Protein AF-A0A1Q7YD86-F1 (afdb_monomer_lite)

Sequence (106 aa):
MRMVLQRKGCEVVEATNGREAVEMAGQVNPNLILMDLSMPVMDGYEATRRIHERADLHSIPIVAVSAYCDAHNRQKAMAAGCVECVGKPVDFGLIDGILKKHLRFH

Radius of gyration: 12.84 Å; chains: 1; bounding box: 32×27×33 Å

pLDDT: mean 87.75, std 8.08, range [45.03, 95.56]

Foldseek 3Di:
DVVLCVVVVDDDDDDQALVSLLVVCVVVVDLEAEFEQPHPPDGSLVSLLSLCVDPSRVPRAYEYEYCDPDPVVQVSCVVSPHPYYDHPPDDSVNVVVVCVVRPPPD

Structure (mmCIF, N/CA/C/O backbone):
data_AF-A0A1Q7YD86-F1
#
_entry.id   AF-A0A1Q7YD86-F1
#
loop_
_atom_site.group_PDB
_atom_site.id
_atom_site.type_symbol
_atom_site.label_atom_id
_atom_site.label_alt_id
_atom_site.label_comp_id
_atom_site.label_asym_id
_atom_site.label_entity_id
_atom_site.label_seq_id
_atom_site.pdbx_PDB_ins_code
_atom_site.Cartn_x
_atom_site.Cartn_y
_atom_site.Cartn_z
_atom_site.occupancy
_atom_site.B_iso_or_equiv
_atom_site.auth_seq_id
_atom_site.auth_comp_id
_atom_site.auth_asym_id
_atom_site.auth_atom_id
_atom_site.pdbx_PDB_model_num
ATOM 1 N N . MET A 1 1 ? 8.729 -2.742 7.592 1.00 80.31 1 MET A N 1
ATOM 2 C CA . MET A 1 1 ? 7.807 -1.589 7.743 1.00 80.31 1 MET A CA 1
ATOM 3 C C . MET A 1 1 ? 6.856 -1.765 8.928 1.00 80.31 1 MET A C 1
ATOM 5 O O . MET A 1 1 ? 6.750 -0.843 9.728 1.00 80.31 1 MET A O 1
ATOM 9 N N . ARG A 1 2 ? 6.257 -2.953 9.115 1.00 84.75 2 ARG A N 1
ATOM 10 C CA . ARG A 1 2 ? 5.337 -3.278 10.221 1.00 84.75 2 ARG A CA 1
ATOM 11 C C . ARG A 1 2 ? 5.741 -2.786 11.611 1.00 84.75 2 ARG A C 1
ATOM 13 O O . ARG A 1 2 ? 4.979 -2.046 12.216 1.00 84.75 2 ARG A O 1
ATOM 20 N N . MET A 1 3 ? 6.934 -3.135 12.102 1.00 83.25 3 MET A N 1
ATOM 21 C CA . MET A 1 3 ? 7.350 -2.761 13.465 1.00 83.25 3 MET A CA 1
ATOM 22 C C . MET A 1 3 ? 7.347 -1.239 13.690 1.00 83.25 3 MET A C 1
ATOM 24 O O . MET A 1 3 ? 7.031 -0.783 14.785 1.00 83.25 3 MET A O 1
ATOM 28 N N . VAL A 1 4 ? 7.662 -0.439 12.666 1.00 85.56 4 VAL A N 1
ATOM 29 C CA . VAL A 1 4 ? 7.655 1.026 12.794 1.00 85.56 4 VAL A CA 1
ATOM 30 C C . VAL A 1 4 ? 6.237 1.579 12.857 1.00 85.56 4 VAL A C 1
ATOM 32 O O . VAL A 1 4 ? 5.966 2.437 13.689 1.00 85.56 4 VAL A O 1
ATOM 35 N N . LEU A 1 5 ? 5.328 1.059 12.031 1.00 86.62 5 LEU A N 1
ATOM 36 C CA . LEU A 1 5 ? 3.914 1.438 12.060 1.00 86.62 5 LEU A CA 1
ATOM 37 C C . LEU A 1 5 ? 3.252 1.029 13.387 1.00 86.62 5 LEU A C 1
ATOM 39 O O . LEU A 1 5 ? 2.557 1.829 14.003 1.00 86.62 5 LEU A O 1
ATOM 43 N N . GLN A 1 6 ? 3.555 -0.169 13.891 1.00 87.69 6 GLN A N 1
ATOM 44 C CA . GLN A 1 6 ? 3.058 -0.633 15.191 1.00 87.69 6 GLN A CA 1
ATOM 45 C C . GLN A 1 6 ? 3.572 0.225 16.354 1.00 87.69 6 GLN A C 1
ATOM 47 O O . GLN A 1 6 ? 2.807 0.570 17.249 1.00 87.69 6 GLN A O 1
ATOM 52 N N . ARG A 1 7 ? 4.844 0.650 16.329 1.00 86.44 7 ARG A N 1
ATOM 53 C CA . ARG A 1 7 ? 5.390 1.596 17.325 1.00 86.44 7 ARG A CA 1
ATOM 54 C C . ARG A 1 7 ? 4.716 2.970 17.294 1.00 86.44 7 ARG A C 1
ATOM 56 O O . ARG A 1 7 ? 4.819 3.706 18.268 1.00 86.44 7 ARG A O 1
ATOM 63 N N . LYS A 1 8 ? 4.038 3.311 16.197 1.00 84.06 8 LYS A N 1
ATOM 64 C CA . LYS A 1 8 ? 3.236 4.534 16.049 1.00 84.06 8 LYS A CA 1
ATOM 65 C C . LYS A 1 8 ? 1.769 4.340 16.447 1.00 84.06 8 LYS A C 1
ATOM 67 O O . LYS A 1 8 ? 0.978 5.258 16.271 1.00 84.06 8 LYS A O 1
ATOM 72 N N . GLY A 1 9 ? 1.413 3.174 16.991 1.00 86.69 9 GLY A N 1
ATOM 73 C CA . GLY A 1 9 ? 0.056 2.860 17.439 1.00 86.69 9 GLY A CA 1
ATOM 74 C C . GLY A 1 9 ? -0.873 2.361 16.333 1.00 86.69 9 GLY A C 1
ATOM 75 O O . GLY A 1 9 ? -2.067 2.228 16.575 1.00 86.69 9 GLY A O 1
ATOM 76 N N . CYS A 1 10 ? -0.361 2.077 15.131 1.00 88.50 10 CYS A N 1
ATOM 77 C CA . CYS A 1 10 ? -1.172 1.502 14.063 1.00 88.50 10 CYS A CA 1
ATOM 78 C C . CYS A 1 10 ? -1.350 -0.007 14.262 1.00 88.50 10 CYS A C 1
ATOM 80 O O . CYS A 1 10 ? -0.377 -0.737 14.480 1.00 88.50 10 CYS A O 1
ATOM 82 N N . GLU A 1 11 ? -2.575 -0.491 14.079 1.00 91.44 11 GLU A N 1
ATOM 83 C CA . GLU A 1 11 ? -2.813 -1.901 13.792 1.00 91.44 11 GLU A CA 1
ATOM 84 C C . GLU A 1 11 ? -2.399 -2.186 12.342 1.00 91.44 11 GLU A C 1
ATOM 86 O O . GLU A 1 11 ? -2.732 -1.432 11.427 1.00 91.44 11 GLU A O 1
ATOM 91 N N . VAL A 1 12 ? -1.599 -3.234 12.132 1.00 92.44 12 VAL A N 1
ATOM 92 C CA . VAL A 1 12 ? -1.004 -3.537 10.8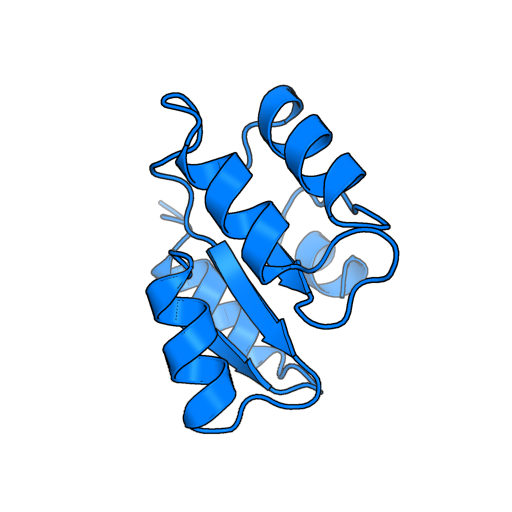24 1.00 92.44 12 VAL A CA 1
ATOM 93 C C . VAL A 1 12 ? -1.360 -4.955 10.422 1.00 92.44 12 VAL A C 1
ATOM 95 O O . VAL A 1 12 ? -0.971 -5.910 11.099 1.00 92.44 12 VAL A O 1
ATOM 98 N N . VAL A 1 13 ? -2.025 -5.062 9.276 1.00 93.38 13 VAL A N 1
ATOM 99 C CA . VAL A 1 13 ? -2.299 -6.311 8.567 1.00 93.38 13 VAL A CA 1
ATOM 100 C C . VAL A 1 13 ? -1.467 -6.316 7.285 1.00 93.38 13 VAL A C 1
ATOM 102 O O . VAL A 1 13 ? -1.349 -5.290 6.616 1.00 93.38 13 VAL A O 1
ATOM 105 N N . GLU A 1 14 ? -0.834 -7.445 6.972 1.00 92.50 14 GLU A N 1
ATOM 106 C CA . GLU A 1 14 ? 0.077 -7.578 5.831 1.00 92.50 14 GLU A CA 1
ATOM 107 C C . GLU A 1 14 ? -0.498 -8.551 4.808 1.00 92.50 14 GLU A C 1
ATOM 109 O O . GLU A 1 14 ? -0.911 -9.644 5.177 1.00 92.50 14 GLU A O 1
ATOM 114 N N . ALA A 1 15 ? -0.480 -8.152 3.535 1.00 91.12 15 ALA A N 1
ATOM 115 C CA . ALA A 1 15 ? -0.783 -9.005 2.391 1.00 91.12 15 ALA A CA 1
ATOM 116 C C . ALA A 1 15 ? 0.502 -9.377 1.656 1.00 91.12 15 ALA A C 1
ATOM 118 O O . ALA A 1 15 ? 1.392 -8.543 1.486 1.00 91.12 15 ALA A O 1
ATOM 119 N N . THR A 1 16 ? 0.586 -10.618 1.190 1.00 88.94 16 THR A N 1
ATOM 120 C CA . THR A 1 16 ? 1.745 -11.141 0.452 1.00 88.94 16 THR A CA 1
ATOM 121 C C . THR A 1 16 ? 1.610 -10.991 -1.065 1.00 88.94 16 THR A C 1
ATOM 123 O O . THR A 1 16 ? 2.589 -11.158 -1.791 1.00 88.94 16 THR A O 1
ATOM 126 N N . ASN A 1 17 ? 0.407 -10.684 -1.561 1.00 88.94 17 ASN A N 1
ATOM 127 C CA . ASN A 1 17 ? 0.111 -10.470 -2.977 1.00 88.94 17 ASN A CA 1
ATOM 128 C C . ASN A 1 17 ? -1.173 -9.639 -3.171 1.00 88.94 17 ASN A C 1
ATOM 130 O O . ASN A 1 17 ? -1.949 -9.441 -2.235 1.00 88.94 17 ASN A O 1
ATOM 134 N N . GLY A 1 18 ? -1.434 -9.195 -4.407 1.00 88.12 18 GLY A N 1
ATOM 135 C CA . GLY A 1 18 ? -2.575 -8.321 -4.701 1.00 88.12 18 GLY A CA 1
ATOM 136 C C . GLY A 1 18 ? -3.953 -8.952 -4.495 1.00 88.12 18 GLY A C 1
ATOM 137 O O . GLY A 1 18 ? -4.887 -8.244 -4.131 1.00 88.12 18 GLY A O 1
ATOM 138 N N . ARG A 1 19 ? -4.097 -10.274 -4.653 1.00 90.69 19 ARG A N 1
ATOM 139 C CA . ARG A 1 19 ? -5.375 -10.955 -4.383 1.00 90.69 19 ARG A CA 1
ATOM 140 C C . ARG A 1 19 ? -5.692 -10.932 -2.893 1.00 90.69 19 ARG A C 1
ATOM 142 O O . ARG A 1 19 ? -6.782 -10.520 -2.511 1.00 90.69 19 ARG A O 1
ATOM 149 N N . GLU A 1 20 ? -4.720 -11.323 -2.076 1.00 92.88 20 GLU A N 1
ATOM 150 C CA . GLU A 1 20 ? -4.843 -11.304 -0.619 1.00 92.88 20 GLU A CA 1
ATOM 151 C C . GLU A 1 20 ? -5.099 -9.878 -0.108 1.00 92.88 20 GLU A C 1
ATOM 153 O O . GLU A 1 20 ? -5.912 -9.678 0.789 1.00 92.88 20 GLU A O 1
ATOM 158 N N . ALA A 1 21 ? -4.480 -8.869 -0.733 1.00 92.69 21 ALA A N 1
ATOM 159 C CA . ALA A 1 21 ? -4.715 -7.468 -0.397 1.00 92.69 21 ALA A CA 1
ATOM 160 C C . ALA A 1 21 ? -6.175 -7.042 -0.623 1.00 92.69 21 ALA A C 1
ATOM 162 O O . ALA A 1 21 ? -6.752 -6.382 0.237 1.00 92.69 21 ALA A O 1
ATOM 163 N N . VAL A 1 22 ? -6.790 -7.439 -1.745 1.00 93.00 22 VAL A N 1
ATOM 164 C CA . VAL A 1 22 ? -8.207 -7.144 -2.037 1.00 93.00 22 VAL A CA 1
ATOM 165 C C . VAL A 1 22 ? -9.131 -7.847 -1.038 1.00 93.00 22 VAL A C 1
ATOM 167 O O . VAL A 1 22 ? -10.077 -7.239 -0.536 1.00 93.00 22 VAL A O 1
ATOM 170 N N . GLU A 1 23 ? -8.859 -9.118 -0.735 1.00 93.12 23 GLU A N 1
ATOM 171 C CA . GLU A 1 23 ? -9.656 -9.909 0.209 1.00 93.12 23 GLU A CA 1
ATOM 172 C C . GLU A 1 23 ? -9.574 -9.338 1.629 1.00 93.12 23 GLU A C 1
ATOM 174 O O . GLU A 1 23 ? -10.608 -9.078 2.250 1.00 93.12 23 GLU A O 1
ATOM 179 N N . MET A 1 24 ? -8.364 -9.061 2.121 1.00 93.81 24 MET A N 1
ATOM 180 C CA . MET A 1 24 ? -8.163 -8.507 3.459 1.00 93.81 24 MET A CA 1
ATOM 181 C C . MET A 1 24 ? -8.662 -7.075 3.588 1.00 93.81 24 MET A C 1
ATOM 183 O O . MET A 1 24 ? -9.225 -6.741 4.627 1.00 93.81 24 MET A O 1
ATOM 187 N N . ALA A 1 25 ? -8.530 -6.238 2.556 1.00 94.00 25 ALA A N 1
ATOM 188 C CA . ALA A 1 25 ? -9.101 -4.893 2.587 1.00 94.00 25 ALA A CA 1
ATOM 189 C C . ALA A 1 25 ? -10.618 -4.941 2.835 1.00 94.00 25 ALA A C 1
ATOM 191 O O . ALA A 1 25 ? -11.122 -4.178 3.654 1.00 94.00 25 ALA A O 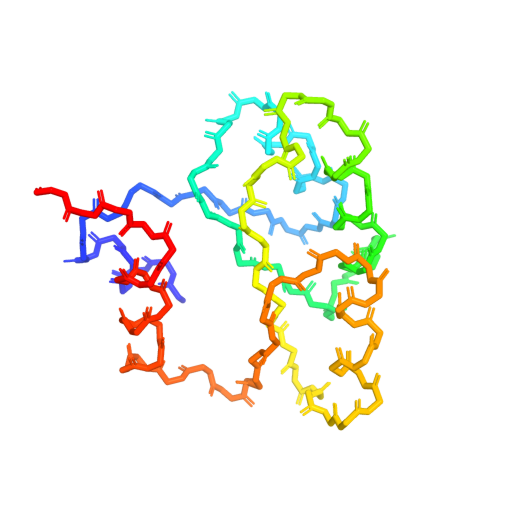1
ATOM 192 N N . GLY A 1 26 ? -11.326 -5.888 2.207 1.00 92.50 26 GLY A N 1
ATOM 193 C CA . GLY A 1 26 ? -12.762 -6.086 2.418 1.00 92.50 26 GLY A CA 1
ATOM 194 C C . GLY A 1 26 ? -13.143 -6.665 3.783 1.00 92.50 26 GLY A C 1
ATOM 195 O O . GLY A 1 26 ? -14.263 -6.450 4.232 1.00 92.50 26 GLY A O 1
ATOM 196 N N . GLN A 1 27 ? -12.245 -7.397 4.443 1.00 93.06 27 GLN A N 1
ATOM 197 C CA . GLN A 1 27 ? -12.499 -7.970 5.772 1.00 93.06 27 GLN A CA 1
ATOM 198 C C . GLN A 1 27 ? -12.148 -7.000 6.905 1.00 93.06 27 GLN A C 1
ATOM 200 O O . GLN A 1 27 ? -12.869 -6.915 7.894 1.00 93.06 27 GLN A O 1
ATOM 205 N N . VAL A 1 28 ? -11.030 -6.289 6.762 1.00 93.56 28 VAL A N 1
ATOM 206 C CA . VAL A 1 28 ? -10.456 -5.424 7.801 1.00 93.56 28 VAL A CA 1
ATOM 207 C C . VAL A 1 28 ? -11.009 -4.002 7.718 1.00 93.56 28 VAL A C 1
ATOM 209 O O . VAL A 1 28 ? -11.077 -3.323 8.736 1.00 93.56 28 VAL A O 1
ATOM 212 N N . ASN A 1 29 ? -11.409 -3.551 6.524 1.00 91.56 29 ASN A N 1
ATOM 213 C CA . ASN A 1 29 ? -11.817 -2.173 6.246 1.00 91.56 29 ASN A CA 1
ATOM 214 C C . ASN A 1 29 ? -10.804 -1.131 6.784 1.00 91.56 29 ASN A C 1
ATOM 216 O O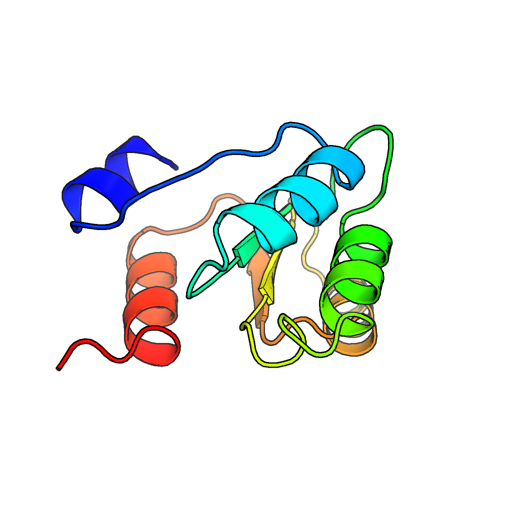 . ASN A 1 29 ? -11.115 -0.350 7.689 1.00 91.56 29 ASN A O 1
ATOM 220 N N . PRO A 1 30 ? -9.550 -1.156 6.289 1.00 93.75 30 PRO A N 1
ATOM 221 C CA . PRO A 1 30 ? -8.468 -0.348 6.839 1.00 93.75 30 PRO A CA 1
ATOM 222 C C . PRO A 1 30 ? -8.661 1.148 6.567 1.00 93.75 30 PRO A C 1
ATOM 224 O O . PRO A 1 30 ? -9.231 1.556 5.561 1.00 93.75 30 PRO A O 1
ATOM 227 N N . ASN A 1 31 ? -8.083 1.999 7.416 1.00 93.38 31 ASN A N 1
ATOM 228 C CA . ASN A 1 31 ? -8.131 3.452 7.210 1.00 93.38 31 ASN A CA 1
ATOM 229 C C . ASN A 1 31 ? -7.110 3.968 6.177 1.00 93.38 31 ASN A C 1
ATOM 231 O O . ASN A 1 31 ? -7.213 5.108 5.729 1.00 93.38 31 ASN A O 1
ATOM 235 N N . LEU A 1 32 ? -6.103 3.161 5.832 1.00 93.94 32 LEU A N 1
ATOM 236 C CA . LEU A 1 32 ? -5.052 3.475 4.863 1.00 93.94 32 LEU A CA 1
ATOM 237 C C . LEU A 1 32 ? -4.450 2.170 4.338 1.00 93.94 32 LEU A C 1
ATOM 239 O O . LEU A 1 32 ? -4.199 1.249 5.117 1.00 93.94 32 LEU A O 1
ATOM 243 N N . 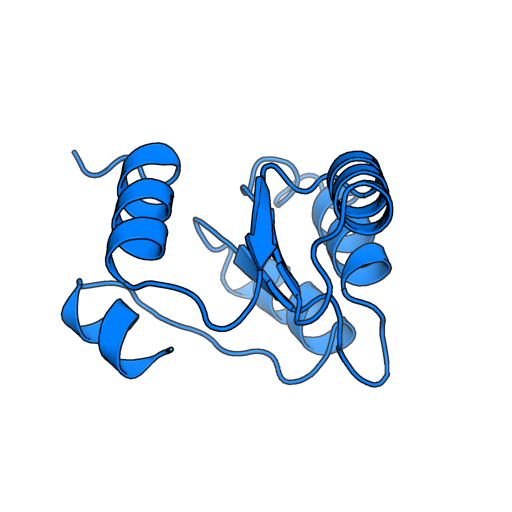ILE A 1 33 ? -4.151 2.115 3.041 1.00 94.88 33 ILE A N 1
ATOM 244 C CA . ILE A 1 33 ? -3.453 0.982 2.423 1.00 94.88 33 ILE A CA 1
ATOM 245 C C . ILE A 1 33 ? -2.117 1.463 1.862 1.00 94.88 33 ILE A C 1
ATOM 247 O O . ILE A 1 33 ? -2.065 2.394 1.059 1.00 94.88 33 ILE A O 1
ATOM 251 N N . LEU A 1 34 ? -1.033 0.802 2.265 1.00 93.12 34 LEU A N 1
ATOM 252 C CA . LEU A 1 34 ? 0.270 0.923 1.614 1.00 93.12 34 LEU A CA 1
ATOM 253 C C . LEU A 1 34 ? 0.392 -0.223 0.606 1.00 93.12 34 LEU A C 1
ATOM 255 O O . LEU A 1 34 ? 0.560 -1.374 1.002 1.00 93.12 34 LEU A O 1
ATOM 259 N N . MET A 1 35 ? 0.266 0.087 -0.682 1.00 93.69 35 MET A N 1
ATOM 260 C CA . MET A 1 35 ? 0.229 -0.903 -1.757 1.00 93.69 35 MET A CA 1
ATOM 261 C C . MET A 1 35 ? 1.591 -1.015 -2.431 1.00 93.69 35 MET A C 1
ATOM 263 O O . MET A 1 35 ? 2.069 -0.049 -3.023 1.00 93.69 35 MET A O 1
ATOM 267 N N . ASP A 1 36 ? 2.208 -2.192 -2.390 1.00 90.31 36 ASP A N 1
ATOM 268 C CA . ASP A 1 36 ? 3.406 -2.448 -3.185 1.00 90.31 36 ASP A CA 1
ATOM 269 C C . ASP A 1 36 ? 3.022 -2.616 -4.662 1.00 90.31 36 ASP A C 1
ATOM 271 O O . ASP A 1 36 ? 2.166 -3.430 -4.998 1.00 90.31 36 ASP A O 1
ATOM 275 N N . LEU A 1 37 ? 3.640 -1.848 -5.560 1.00 86.50 37 LEU A N 1
ATOM 276 C CA . LEU A 1 37 ? 3.401 -2.001 -7.002 1.00 86.50 37 LEU A CA 1
ATOM 277 C C . LEU A 1 37 ? 4.212 -3.151 -7.608 1.00 86.50 37 LEU A C 1
ATOM 279 O O . LEU A 1 37 ? 3.899 -3.635 -8.688 1.00 86.50 37 LEU A O 1
ATOM 283 N N . SER A 1 38 ? 5.258 -3.609 -6.922 1.00 77.81 38 SER A N 1
ATOM 284 C CA . SER A 1 38 ? 6.118 -4.706 -7.372 1.00 77.81 38 SER A CA 1
ATOM 285 C C . SER A 1 38 ? 5.724 -6.030 -6.706 1.00 77.81 38 SER A C 1
ATOM 287 O O . SER A 1 38 ? 6.563 -6.688 -6.094 1.00 77.81 38 SER A O 1
ATOM 289 N N . MET A 1 39 ? 4.445 -6.415 -6.798 1.00 71.88 39 MET A N 1
ATOM 290 C CA . MET A 1 39 ? 3.934 -7.665 -6.217 1.00 71.88 39 MET A CA 1
ATOM 291 C C . MET A 1 39 ? 3.925 -8.842 -7.209 1.00 71.88 39 MET A C 1
ATOM 293 O O . MET A 1 39 ? 3.643 -8.653 -8.394 1.00 71.88 39 MET A O 1
ATOM 297 N N . PRO A 1 40 ? 4.167 -10.080 -6.735 1.00 60.69 40 PRO A N 1
ATOM 298 C CA . PRO A 1 40 ? 3.911 -11.297 -7.500 1.00 60.69 40 PRO A CA 1
ATOM 299 C C . PRO A 1 40 ? 2.404 -11.620 -7.575 1.00 60.69 40 PRO A C 1
ATOM 301 O O . PRO A 1 40 ? 1.608 -11.156 -6.760 1.00 60.69 40 PRO A O 1
ATOM 304 N N . VAL A 1 41 ? 2.016 -12.484 -8.524 1.00 70.69 41 VAL A N 1
ATOM 305 C CA . VAL A 1 41 ? 0.647 -13.015 -8.751 1.00 70.69 41 VAL A CA 1
ATOM 306 C C . VAL A 1 41 ? -0.370 -11.993 -9.274 1.00 70.69 41 VAL A C 1
ATOM 308 O O . VAL A 1 41 ? -0.989 -12.234 -10.309 1.00 70.69 41 VAL A O 1
ATOM 311 N N . MET A 1 42 ? -0.556 -10.872 -8.581 1.00 77.44 42 MET A N 1
ATOM 312 C CA . MET A 1 42 ? -1.397 -9.756 -9.010 1.00 77.44 42 MET A CA 1
ATOM 313 C C . MET A 1 42 ? -0.640 -8.457 -8.770 1.00 77.44 42 MET A C 1
ATOM 315 O O . MET A 1 42 ? -0.174 -8.198 -7.663 1.00 77.44 42 MET A O 1
ATOM 319 N N . ASP A 1 43 ? -0.556 -7.658 -9.823 1.00 82.62 43 ASP A N 1
ATOM 320 C CA . ASP A 1 43 ? 0.038 -6.329 -9.820 1.00 82.62 43 ASP A CA 1
ATOM 321 C C . ASP A 1 43 ? -0.714 -5.384 -8.861 1.00 82.62 43 ASP A C 1
ATOM 323 O O . ASP A 1 43 ? -1.946 -5.401 -8.781 1.00 82.62 43 ASP A O 1
ATOM 327 N N . GLY A 1 44 ? 0.025 -4.542 -8.135 1.00 87.06 44 GLY A N 1
ATOM 328 C CA . GLY A 1 44 ? -0.538 -3.557 -7.211 1.00 87.06 44 GLY A CA 1
ATOM 329 C C . GLY A 1 44 ? -1.44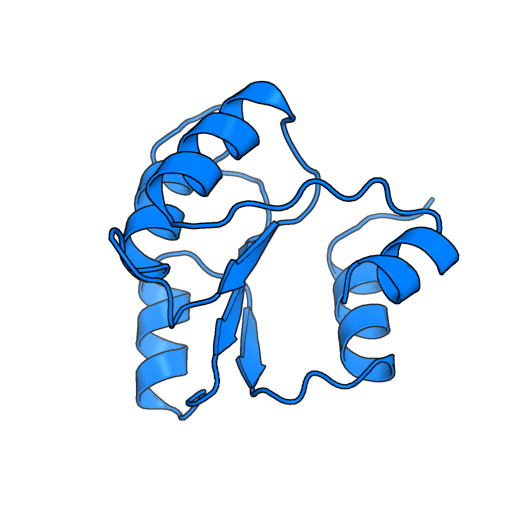9 -2.533 -7.889 1.00 87.06 44 GLY A C 1
ATOM 330 O O . GLY A 1 44 ? -2.385 -2.043 -7.251 1.00 87.06 44 GLY A O 1
ATOM 331 N N . TYR A 1 45 ? -1.258 -2.251 -9.184 1.00 90.62 45 TYR A N 1
ATOM 332 C CA . TYR A 1 45 ? -2.193 -1.410 -9.942 1.00 90.62 45 TYR A CA 1
ATOM 333 C C . TYR A 1 45 ? -3.577 -2.062 -10.063 1.00 90.62 45 TYR A C 1
ATOM 335 O O . TYR A 1 45 ? -4.594 -1.411 -9.830 1.00 90.62 45 TYR A O 1
ATOM 343 N N . GLU A 1 46 ? -3.621 -3.353 -10.392 1.00 92.31 46 GLU A N 1
ATOM 344 C CA . GLU A 1 46 ? -4.868 -4.116 -10.510 1.00 92.31 46 GLU A CA 1
ATOM 345 C C . GLU A 1 46 ? -5.543 -4.288 -9.144 1.00 92.31 46 GLU A C 1
ATOM 347 O O . GLU A 1 46 ? -6.752 -4.096 -9.021 1.00 92.31 46 GLU A O 1
ATOM 352 N N . ALA A 1 47 ? -4.765 -4.577 -8.095 1.00 93.88 47 ALA A N 1
ATOM 353 C CA . ALA A 1 47 ? -5.287 -4.658 -6.732 1.00 93.88 47 ALA A CA 1
ATOM 354 C C . ALA A 1 47 ? -5.934 -3.333 -6.291 1.00 93.88 47 ALA A C 1
ATOM 356 O O . ALA A 1 47 ? -7.035 -3.340 -5.744 1.00 93.88 47 ALA A O 1
ATOM 357 N N . THR A 1 48 ? -5.290 -2.197 -6.589 1.00 94.69 48 THR A N 1
ATOM 358 C CA . THR A 1 48 ? -5.825 -0.853 -6.303 1.00 94.69 48 THR A CA 1
ATOM 359 C C . THR A 1 48 ? -7.181 -0.648 -6.976 1.00 94.69 48 THR A C 1
ATOM 361 O O . THR A 1 48 ? -8.144 -0.287 -6.303 1.00 94.69 48 THR A O 1
ATOM 364 N N . ARG A 1 49 ? -7.289 -0.952 -8.278 1.00 94.44 49 ARG A N 1
ATOM 365 C CA . ARG A 1 49 ? -8.549 -0.807 -9.024 1.00 94.44 49 ARG A CA 1
ATOM 366 C C . ARG A 1 49 ? -9.668 -1.640 -8.414 1.00 94.44 49 ARG A C 1
ATOM 368 O O . ARG A 1 49 ? -10.740 -1.111 -8.156 1.00 94.44 49 ARG A O 1
ATOM 375 N N . ARG A 1 50 ? -9.399 -2.908 -8.099 1.00 94.12 50 ARG A N 1
ATOM 376 C CA . ARG A 1 50 ? -10.396 -3.809 -7.496 1.00 94.12 50 ARG A CA 1
ATOM 377 C C . ARG A 1 50 ? -10.846 -3.370 -6.111 1.00 94.12 50 ARG A C 1
ATOM 379 O O . ARG A 1 50 ? -12.014 -3.533 -5.773 1.00 94.12 50 ARG A O 1
ATOM 386 N N . ILE A 1 51 ? -9.936 -2.829 -5.301 1.00 94.44 51 ILE A N 1
ATOM 387 C CA . ILE A 1 51 ? -10.303 -2.249 -4.003 1.00 94.44 51 ILE A CA 1
ATOM 388 C C . ILE A 1 51 ? -11.228 -1.048 -4.228 1.00 94.44 51 ILE A C 1
ATOM 390 O O . ILE A 1 51 ? -12.232 -0.920 -3.541 1.00 94.44 51 ILE A O 1
ATOM 394 N N . HIS A 1 52 ? -10.953 -0.199 -5.217 1.00 93.69 52 HIS A N 1
ATOM 395 C CA . HIS A 1 52 ? -11.772 0.984 -5.495 1.00 93.69 52 HIS A CA 1
ATOM 396 C C . HIS A 1 52 ? -13.073 0.720 -6.256 1.00 93.69 52 HIS A C 1
ATOM 398 O O . HIS A 1 52 ? -13.979 1.547 -6.186 1.00 93.69 52 HIS A O 1
ATOM 404 N N . GLU A 1 53 ? -13.209 -0.419 -6.932 1.00 92.81 53 GLU A N 1
ATOM 405 C CA . GLU A 1 53 ? -14.480 -0.888 -7.507 1.00 92.81 53 GLU A CA 1
ATOM 406 C C . GLU A 1 53 ? -15.500 -1.276 -6.426 1.00 92.81 53 GLU A C 1
ATOM 408 O O . GLU A 1 53 ? -16.708 -1.298 -6.671 1.00 92.81 53 GLU A O 1
ATOM 413 N N . ARG A 1 54 ? -15.028 -1.565 -5.211 1.00 92.19 54 ARG A N 1
ATOM 414 C CA . ARG A 1 54 ? -15.872 -1.904 -4.070 1.00 92.19 54 ARG A CA 1
ATOM 415 C C . ARG A 1 54 ? -16.382 -0.645 -3.374 1.00 92.19 54 ARG A C 1
ATOM 417 O O . ARG A 1 54 ? -15.603 0.147 -2.850 1.00 92.19 54 ARG A O 1
ATOM 424 N N . ALA A 1 55 ? -17.703 -0.476 -3.324 1.00 88.75 55 ALA A N 1
ATOM 425 C CA . ALA A 1 55 ? -18.342 0.712 -2.751 1.00 88.75 55 ALA A CA 1
ATOM 426 C C . ALA A 1 55 ? -17.993 0.951 -1.267 1.00 88.75 55 ALA A C 1
ATOM 428 O O . ALA A 1 55 ? -17.907 2.098 -0.838 1.00 88.75 55 ALA A O 1
ATOM 429 N N . ASP A 1 56 ? -17.765 -0.120 -0.502 1.00 88.88 56 ASP A N 1
ATOM 430 C CA . ASP A 1 56 ? -17.358 -0.089 0.908 1.00 88.88 56 ASP A CA 1
ATOM 431 C C . ASP A 1 56 ? -15.903 0.356 1.118 1.00 88.88 56 ASP A C 1
ATOM 433 O O . ASP A 1 56 ? -15.567 0.823 2.203 1.00 88.88 56 ASP A O 1
ATOM 437 N N . LEU A 1 57 ? -15.054 0.257 0.089 1.00 92.12 57 LEU A N 1
ATOM 438 C CA . LEU A 1 57 ? -13.613 0.521 0.177 1.00 92.12 57 LEU A CA 1
ATOM 439 C C . LEU A 1 57 ? -13.144 1.679 -0.720 1.00 92.12 57 LEU A C 1
ATOM 441 O O . LEU A 1 57 ? -11.999 2.114 -0.615 1.00 92.12 57 LEU A O 1
ATOM 445 N N . HIS A 1 58 ? -14.013 2.201 -1.590 1.00 90.56 58 HIS A N 1
ATOM 446 C CA . HIS A 1 58 ? -13.686 3.236 -2.576 1.00 90.56 58 HIS A CA 1
ATOM 447 C C . HIS A 1 58 ? -13.074 4.508 -1.968 1.00 90.56 58 HIS A C 1
ATOM 449 O O . HIS A 1 58 ? -12.254 5.175 -2.593 1.00 90.56 58 HIS A O 1
ATOM 455 N N . SER A 1 59 ? -13.457 4.853 -0.738 1.00 90.50 59 SER A N 1
ATOM 456 C CA . SER A 1 59 ? -12.956 6.038 -0.035 1.00 90.50 59 SER A CA 1
ATOM 457 C C . SER A 1 59 ? -11.619 5.819 0.677 1.00 90.50 59 SER A C 1
ATOM 459 O O . SER A 1 59 ? -11.034 6.788 1.168 1.00 90.50 59 SER A O 1
ATOM 461 N N . ILE A 1 60 ? -11.124 4.579 0.750 1.00 93.81 60 ILE A N 1
ATOM 462 C CA . ILE A 1 60 ? -9.882 4.268 1.453 1.00 93.81 60 ILE A CA 1
ATOM 463 C C . ILE A 1 60 ? -8.702 4.841 0.656 1.00 93.81 60 ILE A C 1
ATOM 465 O O . ILE A 1 60 ? -8.526 4.507 -0.524 1.00 93.81 60 ILE A O 1
ATOM 469 N N . PRO A 1 61 ? -7.852 5.681 1.277 1.00 94.69 61 PRO A N 1
ATOM 470 C CA . PRO A 1 61 ? -6.651 6.175 0.627 1.00 94.69 61 PRO A CA 1
ATOM 471 C C . PRO A 1 61 ? -5.664 5.025 0.398 1.00 94.69 61 PRO A C 1
ATOM 473 O O . PRO A 1 61 ? -5.286 4.308 1.328 1.00 94.69 61 PRO A O 1
ATOM 476 N N . ILE A 1 62 ? -5.215 4.874 -0.849 1.00 95.56 62 ILE A N 1
ATOM 477 C CA . ILE A 1 62 ? -4.197 3.892 -1.239 1.00 95.56 62 ILE A CA 1
ATOM 478 C C . ILE A 1 62 ? -2.931 4.639 -1.651 1.00 95.56 62 ILE A C 1
ATOM 480 O O . ILE A 1 62 ? -2.946 5.427 -2.597 1.00 95.56 62 ILE A O 1
ATOM 484 N N . VAL A 1 63 ? -1.830 4.390 -0.948 1.00 94.44 63 VAL A N 1
ATOM 485 C CA . VAL A 1 63 ? -0.512 4.946 -1.264 1.00 94.44 63 VAL A CA 1
ATOM 486 C C . VAL A 1 63 ? 0.339 3.862 -1.903 1.00 94.44 63 VAL A C 1
ATOM 488 O O . VAL A 1 63 ? 0.639 2.844 -1.282 1.00 94.44 63 VAL A O 1
ATOM 491 N N . ALA A 1 64 ? 0.741 4.095 -3.147 1.00 93.12 64 ALA A N 1
ATOM 492 C CA . ALA A 1 64 ? 1.630 3.210 -3.874 1.00 93.12 64 ALA A CA 1
ATOM 493 C C . ALA A 1 64 ? 3.059 3.302 -3.330 1.00 93.12 64 ALA A C 1
ATOM 495 O O . ALA A 1 64 ? 3.597 4.390 -3.124 1.00 93.12 64 ALA A O 1
ATOM 496 N N . VAL A 1 65 ? 3.702 2.153 -3.167 1.00 91.19 65 VAL A N 1
ATOM 497 C CA . VAL A 1 65 ? 5.091 2.011 -2.744 1.00 91.19 65 VAL A CA 1
ATOM 498 C C . VAL A 1 65 ? 5.811 1.170 -3.794 1.00 91.19 65 VAL A C 1
ATOM 500 O O . VAL A 1 65 ? 5.451 0.023 -4.030 1.00 91.19 65 VAL A O 1
ATOM 503 N N . SER A 1 66 ? 6.833 1.717 -4.450 1.00 86.44 66 SER A N 1
ATOM 504 C CA . SER A 1 66 ? 7.526 1.027 -5.550 1.00 86.44 66 SER A CA 1
ATOM 505 C C . SER A 1 66 ? 9.034 1.219 -5.481 1.00 86.44 66 SER A C 1
ATOM 507 O O . SER A 1 66 ? 9.508 2.280 -5.086 1.00 86.44 66 SER A O 1
ATOM 509 N N . ALA A 1 67 ? 9.802 0.214 -5.910 1.00 83.19 67 ALA A N 1
ATOM 510 C CA . ALA A 1 67 ? 11.242 0.377 -6.143 1.00 83.19 67 ALA A CA 1
ATOM 511 C C . ALA A 1 67 ? 11.534 1.341 -7.308 1.00 83.19 67 ALA A C 1
ATOM 513 O O . ALA A 1 67 ? 12.583 1.976 -7.338 1.00 83.19 67 ALA A O 1
ATOM 514 N N . TYR A 1 68 ? 10.573 1.495 -8.222 1.00 78.00 68 TYR A N 1
ATOM 515 C CA . TYR A 1 68 ? 10.640 2.372 -9.383 1.00 78.00 68 TYR A CA 1
ATOM 516 C C . TYR A 1 68 ? 9.432 3.318 -9.351 1.00 78.00 68 TYR A C 1
ATOM 518 O O . TYR A 1 68 ? 8.384 3.028 -9.924 1.00 78.00 68 TYR A O 1
ATOM 526 N N . CYS A 1 69 ? 9.539 4.430 -8.619 1.00 75.81 69 CYS A N 1
ATOM 527 C CA . CYS A 1 69 ? 8.539 5.510 -8.641 1.00 75.81 69 CYS A CA 1
ATOM 528 C C . CYS A 1 69 ? 9.089 6.682 -9.473 1.00 75.81 69 CYS A C 1
ATOM 530 O O . CYS A 1 69 ? 9.380 7.759 -8.957 1.00 75.81 69 CYS A O 1
ATOM 532 N N . ASP A 1 70 ? 9.285 6.443 -10.771 1.00 83.19 70 ASP A N 1
ATOM 533 C CA . ASP A 1 70 ? 9.531 7.505 -11.749 1.00 83.19 70 ASP A CA 1
ATOM 534 C C . ASP A 1 70 ? 8.214 8.206 -12.145 1.00 83.19 70 ASP A C 1
ATOM 536 O O . ASP A 1 70 ? 7.121 7.835 -11.702 1.00 83.19 70 ASP A O 1
ATOM 540 N N . ALA A 1 71 ? 8.305 9.241 -12.984 1.00 84.50 71 ALA A N 1
ATOM 541 C CA . ALA A 1 71 ? 7.136 10.005 -13.423 1.00 84.50 71 ALA A CA 1
ATOM 542 C C . ALA A 1 71 ? 6.062 9.122 -14.088 1.00 84.50 71 ALA A C 1
ATOM 544 O O . ALA A 1 71 ? 4.868 9.326 -13.862 1.00 84.50 71 ALA A O 1
ATOM 545 N N . HIS A 1 72 ? 6.480 8.112 -14.854 1.00 85.06 72 HIS A N 1
ATOM 546 C CA . HIS A 1 72 ? 5.581 7.201 -15.563 1.00 85.06 72 HIS A CA 1
ATOM 547 C C . HIS A 1 72 ? 4.831 6.276 -14.604 1.00 85.06 72 HIS A C 1
ATOM 549 O O . HIS A 1 72 ? 3.606 6.162 -14.658 1.00 85.06 72 HIS A O 1
ATOM 555 N N . ASN A 1 73 ? 5.550 5.650 -13.675 1.00 84.88 73 ASN A N 1
ATOM 556 C CA . ASN A 1 73 ? 4.969 4.764 -12.672 1.00 84.88 73 ASN A CA 1
ATOM 557 C C . ASN A 1 73 ? 4.066 5.525 -11.699 1.00 84.88 73 ASN A C 1
ATOM 559 O O . ASN A 1 73 ? 3.019 5.007 -11.303 1.00 84.88 73 ASN A O 1
ATOM 563 N N . ARG A 1 74 ? 4.416 6.777 -11.378 1.00 87.75 74 ARG A N 1
ATOM 564 C CA . ARG A 1 74 ? 3.562 7.680 -10.602 1.00 87.75 74 ARG A CA 1
ATOM 565 C C . ARG A 1 74 ? 2.271 8.004 -11.344 1.00 87.75 74 ARG A C 1
ATOM 567 O O . ARG A 1 74 ? 1.205 7.924 -10.743 1.00 87.75 74 ARG A O 1
ATOM 574 N N . GLN A 1 75 ? 2.338 8.308 -12.641 1.00 90.19 75 GLN A N 1
ATOM 575 C CA . GLN A 1 75 ? 1.144 8.559 -13.450 1.00 90.19 75 GLN A CA 1
ATOM 576 C C . GLN A 1 75 ? 0.232 7.327 -13.510 1.00 90.19 75 GLN A C 1
ATOM 578 O O . GLN A 1 75 ? -0.978 7.453 -13.328 1.00 90.19 75 GLN A O 1
ATOM 583 N N . LYS A 1 76 ? 0.805 6.131 -13.686 1.00 89.94 76 LYS A N 1
ATOM 584 C CA . LYS A 1 76 ? 0.051 4.870 -13.633 1.00 89.94 76 LYS A CA 1
ATOM 585 C C . LYS A 1 76 ? -0.601 4.627 -12.274 1.00 89.94 76 LYS A C 1
ATOM 587 O O . LYS A 1 76 ? -1.743 4.185 -12.237 1.00 89.94 76 LYS A O 1
ATOM 592 N N . ALA A 1 77 ? 0.095 4.935 -11.178 1.00 91.62 77 ALA A N 1
ATOM 593 C CA . ALA A 1 77 ? -0.433 4.759 -9.824 1.00 91.62 77 ALA A CA 1
ATOM 594 C C . ALA A 1 77 ? -1.649 5.657 -9.594 1.00 91.62 77 ALA A C 1
ATOM 596 O O . ALA A 1 77 ? -2.699 5.189 -9.169 1.00 91.62 77 ALA A O 1
ATOM 597 N N . MET A 1 78 ? -1.532 6.928 -9.974 1.00 92.00 78 MET A N 1
ATOM 598 C CA . MET A 1 78 ? -2.631 7.891 -9.889 1.00 92.00 78 MET A CA 1
ATOM 599 C C . MET A 1 78 ? -3.814 7.463 -10.765 1.00 92.00 78 MET A C 1
ATOM 601 O O . MET A 1 78 ? -4.954 7.481 -10.316 1.00 92.00 78 MET A O 1
ATOM 605 N N . ALA A 1 79 ? -3.550 6.999 -11.991 1.00 92.19 79 ALA A N 1
ATOM 606 C CA . ALA A 1 79 ? -4.584 6.485 -12.889 1.00 92.19 79 ALA A CA 1
ATOM 607 C C . ALA A 1 79 ? -5.251 5.191 -12.382 1.00 92.19 79 ALA A C 1
ATOM 609 O O . ALA A 1 79 ? -6.366 4.883 -12.792 1.00 92.19 79 ALA A O 1
ATOM 610 N N . ALA A 1 80 ? -4.585 4.423 -11.516 1.00 92.00 80 ALA A N 1
ATOM 611 C CA . ALA A 1 80 ? -5.166 3.256 -10.859 1.00 92.00 80 ALA A CA 1
ATOM 612 C C . ALA A 1 80 ? -6.027 3.614 -9.635 1.00 92.00 80 ALA A C 1
ATOM 614 O O . ALA A 1 80 ? -6.734 2.739 -9.148 1.00 92.00 80 ALA A O 1
ATOM 615 N N . GLY A 1 81 ? -5.976 4.864 -9.161 1.00 92.94 81 GLY A N 1
ATOM 616 C CA . GLY A 1 81 ? -6.708 5.342 -7.985 1.00 92.94 81 GLY A CA 1
ATOM 617 C C . GLY A 1 81 ? -5.828 5.647 -6.770 1.00 92.94 81 GLY A C 1
ATOM 618 O O . GLY A 1 81 ? -6.339 6.082 -5.742 1.00 92.94 81 GLY A O 1
ATOM 619 N N . CYS A 1 82 ? -4.503 5.468 -6.840 1.00 94.12 82 CYS A N 1
ATOM 620 C CA . CYS A 1 82 ? -3.644 5.802 -5.702 1.00 94.12 82 CYS A CA 1
ATOM 621 C C . CYS A 1 82 ? -3.643 7.315 -5.437 1.00 94.12 82 CYS A C 1
ATOM 623 O O . CYS A 1 82 ? -3.558 8.118 -6.363 1.00 94.12 82 CYS A O 1
ATOM 625 N N . VAL A 1 83 ? -3.653 7.705 -4.163 1.00 93.56 83 VAL A N 1
ATOM 626 C CA . VAL A 1 83 ? -3.597 9.119 -3.749 1.00 93.56 83 VAL A CA 1
ATOM 627 C C . VAL A 1 83 ? -2.170 9.666 -3.766 1.00 93.56 83 VAL A C 1
ATOM 629 O O . VAL A 1 83 ? -1.951 10.873 -3.867 1.00 93.56 83 VAL A O 1
ATOM 632 N N . GLU A 1 84 ? -1.182 8.776 -3.649 1.00 90.94 84 GLU A N 1
ATOM 633 C CA . GLU A 1 84 ? 0.237 9.113 -3.618 1.00 90.94 84 GLU A CA 1
ATOM 634 C C . GLU A 1 84 ? 1.091 7.930 -4.109 1.00 90.94 84 GLU A C 1
ATOM 636 O O . GLU A 1 84 ? 0.673 6.778 -4.009 1.00 90.94 84 GLU A O 1
ATOM 641 N N . CYS A 1 85 ? 2.280 8.208 -4.659 1.00 90.81 85 CYS A N 1
ATOM 642 C CA . CYS A 1 85 ? 3.302 7.201 -4.977 1.00 90.81 85 CYS A CA 1
ATOM 643 C C . CYS A 1 85 ? 4.603 7.587 -4.294 1.00 90.81 85 CYS A C 1
ATOM 645 O O . CYS A 1 85 ? 5.032 8.743 -4.382 1.00 90.81 85 CYS A O 1
ATOM 647 N N . VAL A 1 86 ? 5.217 6.598 -3.658 1.00 90.00 86 VAL A N 1
ATOM 648 C CA . VAL A 1 86 ? 6.429 6.711 -2.863 1.00 90.00 86 VAL A CA 1
ATOM 649 C C . VAL A 1 86 ? 7.471 5.725 -3.380 1.00 90.00 86 VAL A C 1
ATOM 651 O O . VAL A 1 86 ? 7.186 4.547 -3.612 1.00 90.00 86 VAL A O 1
ATOM 654 N N . GLY A 1 87 ? 8.698 6.212 -3.553 1.00 89.25 87 GLY A N 1
ATOM 655 C CA . GLY A 1 87 ? 9.847 5.381 -3.895 1.00 89.25 87 GLY A CA 1
ATOM 656 C C . GLY A 1 87 ? 10.386 4.616 -2.685 1.00 89.25 87 GLY A C 1
ATOM 657 O O . GLY A 1 87 ? 10.416 5.139 -1.572 1.00 89.25 87 GLY A O 1
ATOM 658 N N . LYS A 1 88 ? 10.841 3.381 -2.900 1.00 86.00 88 LYS A N 1
ATOM 659 C CA . LYS A 1 88 ? 11.665 2.640 -1.938 1.00 86.00 88 LYS A CA 1
ATOM 660 C C . LYS A 1 88 ? 13.137 3.093 -2.061 1.00 86.00 88 LYS A C 1
ATOM 662 O O . LYS A 1 88 ? 13.579 3.354 -3.177 1.00 86.00 88 LYS A O 1
ATOM 667 N N . PRO A 1 89 ? 13.919 3.117 -0.966 1.00 86.25 89 PRO A N 1
ATOM 668 C CA . PRO A 1 89 ? 13.514 2.820 0.406 1.00 86.25 89 PRO A CA 1
ATOM 669 C C . PRO A 1 89 ? 12.603 3.916 0.964 1.00 86.25 89 PRO A C 1
ATOM 671 O O . PRO A 1 89 ? 12.838 5.101 0.753 1.00 86.25 89 PRO A O 1
ATOM 674 N N . VAL A 1 90 ? 11.551 3.507 1.674 1.00 83.69 90 VAL A N 1
ATOM 675 C CA . VAL A 1 90 ? 10.596 4.460 2.236 1.00 83.69 90 VAL A CA 1
ATOM 676 C C . VAL A 1 90 ? 11.184 5.092 3.494 1.00 83.69 90 VAL A C 1
ATOM 678 O O . VAL A 1 90 ? 11.514 4.383 4.445 1.00 83.69 90 VAL A O 1
ATOM 681 N N . ASP A 1 91 ? 11.281 6.419 3.499 1.00 84.81 91 ASP A N 1
ATOM 682 C CA . ASP A 1 91 ? 11.724 7.194 4.656 1.00 84.81 91 ASP A CA 1
ATOM 683 C C . ASP A 1 91 ? 10.657 7.232 5.769 1.00 84.81 91 ASP A C 1
ATOM 685 O O . ASP A 1 91 ? 9.452 7.321 5.512 1.00 84.81 91 ASP A O 1
ATOM 689 N N . PHE A 1 92 ? 11.091 7.178 7.032 1.00 82.50 92 PHE A N 1
ATOM 690 C CA . PHE A 1 92 ? 10.171 7.175 8.174 1.00 82.50 92 PHE A CA 1
ATOM 691 C C . PHE A 1 92 ? 9.442 8.507 8.368 1.00 82.50 92 PHE A C 1
ATOM 693 O O . PHE A 1 92 ? 8.270 8.498 8.745 1.00 82.50 92 PHE A O 1
ATOM 700 N N . GLY A 1 93 ? 10.100 9.632 8.083 1.00 85.50 93 GLY A N 1
ATOM 701 C CA . GLY A 1 93 ? 9.475 10.951 8.093 1.00 85.50 93 GLY A CA 1
ATOM 702 C C . GLY A 1 93 ? 8.422 11.085 6.994 1.00 85.50 93 GLY A C 1
ATOM 703 O O . GLY A 1 93 ? 7.367 11.681 7.217 1.00 85.50 93 GLY A O 1
ATOM 704 N N . LEU A 1 94 ? 8.654 10.457 5.838 1.00 86.56 94 LEU A N 1
ATOM 705 C CA . LEU A 1 94 ? 7.664 10.400 4.762 1.00 86.56 94 LEU A CA 1
ATOM 706 C C . LEU A 1 94 ? 6.421 9.593 5.165 1.00 86.56 94 LEU A C 1
ATOM 708 O O . LEU A 1 94 ? 5.302 10.067 4.969 1.00 86.56 94 LEU A O 1
ATOM 712 N N . ILE A 1 95 ? 6.599 8.418 5.784 1.00 86.19 95 ILE A N 1
ATOM 713 C CA . ILE A 1 95 ? 5.479 7.643 6.348 1.00 86.19 95 ILE A CA 1
ATOM 714 C C . ILE A 1 95 ? 4.723 8.463 7.390 1.00 86.19 95 ILE A C 1
ATOM 716 O O . ILE A 1 95 ? 3.498 8.484 7.360 1.00 86.19 95 ILE A O 1
ATOM 720 N N . ASP A 1 96 ? 5.418 9.181 8.271 1.00 87.38 96 ASP A N 1
ATOM 721 C CA . ASP A 1 96 ? 4.765 10.054 9.250 1.00 87.38 96 ASP A CA 1
ATOM 722 C C . ASP A 1 96 ? 3.916 11.146 8.608 1.00 87.38 96 ASP A C 1
ATOM 724 O O . ASP A 1 96 ? 2.804 11.413 9.068 1.00 87.38 96 ASP A O 1
ATOM 728 N N . GLY A 1 97 ? 4.417 11.762 7.538 1.00 88.75 97 GLY A N 1
ATOM 729 C CA . GLY A 1 97 ? 3.655 12.727 6.754 1.00 88.75 97 GLY A CA 1
ATOM 730 C C . GLY A 1 97 ? 2.393 12.105 6.159 1.00 88.75 97 GLY A C 1
ATOM 731 O O . GLY A 1 97 ? 1.311 12.672 6.292 1.00 88.75 97 GLY A O 1
ATOM 732 N N . ILE A 1 98 ? 2.513 10.915 5.566 1.00 90.06 98 ILE A N 1
ATOM 733 C CA . ILE A 1 98 ? 1.393 10.176 4.966 1.00 90.06 98 ILE A CA 1
ATOM 734 C C . ILE A 1 98 ? 0.351 9.804 6.021 1.00 90.06 98 ILE A C 1
ATOM 736 O O . ILE A 1 98 ? -0.836 10.061 5.820 1.00 90.06 98 ILE A O 1
ATOM 740 N N . LEU A 1 99 ? 0.785 9.243 7.153 1.00 88.88 99 LEU A N 1
ATOM 741 C CA . LEU A 1 99 ? -0.103 8.878 8.252 1.00 88.88 99 LEU A CA 1
ATOM 742 C C . LEU A 1 99 ? -0.852 10.114 8.755 1.00 88.88 99 LEU A C 1
ATOM 744 O O . LEU A 1 99 ? -2.068 10.076 8.826 1.00 88.88 99 LEU A O 1
ATOM 748 N N . LYS A 1 100 ? -0.174 11.238 9.012 1.00 87.88 100 LYS A N 1
ATOM 749 C CA . LYS A 1 100 ? -0.837 12.479 9.462 1.00 87.88 100 LYS A CA 1
ATOM 750 C C . LYS A 1 100 ? -1.788 13.078 8.424 1.00 87.88 100 LYS A C 1
ATOM 752 O O . LYS A 1 100 ? -2.789 13.687 8.786 1.00 87.88 100 LYS A O 1
ATOM 757 N N . LYS A 1 101 ? -1.453 12.952 7.139 1.00 89.06 101 LYS A N 1
ATOM 758 C CA . LYS A 1 101 ? -2.235 13.512 6.030 1.00 89.06 101 LYS A CA 1
ATOM 759 C C . LYS A 1 101 ? -3.511 12.714 5.765 1.00 89.06 101 LYS A C 1
ATOM 761 O O . LYS A 1 101 ? -4.533 13.309 5.434 1.00 89.06 101 LYS A O 1
ATOM 766 N N . HIS A 1 102 ? -3.444 11.388 5.883 1.00 86.44 102 HIS A N 1
ATOM 767 C CA . HIS A 1 102 ? -4.525 10.488 5.473 1.00 86.44 102 HIS A CA 1
ATOM 768 C C . HIS A 1 102 ? -5.268 9.833 6.639 1.00 86.44 102 HIS A C 1
ATOM 770 O O . HIS A 1 102 ? -6.459 9.562 6.513 1.00 86.44 102 HIS A O 1
ATOM 776 N N . LEU A 1 103 ? -4.615 9.630 7.782 1.00 83.19 103 LEU A N 1
ATOM 777 C CA . LEU A 1 103 ? -5.277 9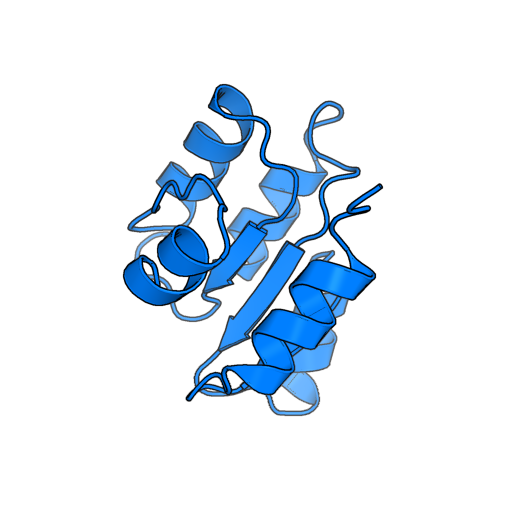.231 9.018 1.00 83.19 103 LEU A CA 1
ATOM 778 C C . LEU A 1 103 ? -5.576 10.497 9.818 1.00 83.19 103 LEU A C 1
ATOM 780 O O . LEU A 1 103 ? -4.676 11.191 10.290 1.00 83.19 103 LEU A O 1
ATOM 784 N N . ARG A 1 104 ? -6.864 10.815 9.968 1.00 65.44 104 ARG A N 1
ATOM 785 C CA . ARG A 1 104 ? -7.320 11.876 10.870 1.00 65.44 104 ARG A CA 1
ATOM 786 C C . ARG A 1 104 ? -7.117 11.430 12.320 1.00 65.44 104 ARG A C 1
ATOM 788 O O . ARG A 1 104 ? -8.058 10.959 12.953 1.00 65.44 104 ARG A O 1
ATOM 795 N N . PHE A 1 105 ? -5.902 11.576 12.837 1.00 53.72 105 PHE A N 1
ATOM 796 C CA . PHE A 1 105 ? -5.665 11.531 14.276 1.00 53.72 105 PHE A CA 1
ATOM 797 C C . PHE A 1 105 ? -6.349 12.762 14.886 1.00 53.72 105 PHE A C 1
ATOM 799 O O . PHE A 1 105 ? -5.902 13.885 14.650 1.00 53.72 105 PHE A O 1
ATOM 806 N N . HIS A 1 106 ? -7.482 12.552 15.559 1.00 45.03 106 HIS A N 1
ATOM 807 C CA . HIS A 1 106 ? -8.054 13.546 16.469 1.00 45.03 106 HIS A CA 1
ATOM 808 C C . HIS A 1 106 ? -7.333 13.449 17.810 1.00 45.03 106 HIS A C 1
ATOM 810 O O . HIS A 1 106 ? -7.055 12.300 18.227 1.00 45.03 106 HIS A O 1
#

Secondary structure (DSSP, 8-state):
-HHHHHHTT------SSHHHHHHHHHHH--S-EEEESS-SSS-HHHHHHHHHHSTTTTTS-EEEEES---HHHHHHHHHHT-SEEEESSPPHHHHHHHHHHHS---